Protein AF-A0AAW5MDN4-F1 (afdb_monomer_lite)

Sequence (88 aa):
MKFILIALLIAGVAYYFYSSSNNKKLAADNVRIGAEFLASNKDKPLVTTTASGLQYEVLTPGTGTVHPTATSKVKVHYEGKLLDGTVF

InterPro domains:
  IPR000774 Peptidyl-prolyl cis-trans isomerase, FKBP-type, N-terminal [PF01346] (22-58)
  IPR046357 Peptidyl-prolyl cis-trans isomerase domain superfamily [G3DSA:3.10.50.40] (18-88)

Structure (mmCIF, N/CA/C/O backbone):
data_AF-A0AAW5MDN4-F1
#
_entry.id   AF-A0AAW5MDN4-F1
#
loop_
_atom_site.group_PDB
_atom_site.id
_atom_site.type_symbol
_atom_site.label_atom_id
_atom_site.label_alt_id
_atom_site.label_comp_id
_atom_site.label_asym_id
_atom_site.label_entity_id
_atom_site.label_seq_id
_atom_site.pdbx_PDB_ins_code
_atom_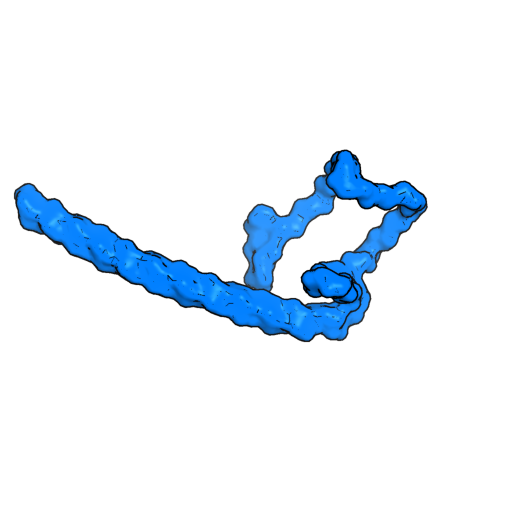site.Cartn_x
_atom_site.Cartn_y
_atom_site.Cartn_z
_atom_site.occupancy
_atom_site.B_iso_or_equiv
_atom_site.auth_seq_id
_atom_site.auth_comp_id
_atom_site.auth_asym_id
_atom_site.auth_atom_id
_atom_site.pdbx_PDB_model_num
ATOM 1 N N . MET A 1 1 ? 41.347 19.596 -25.464 1.00 69.75 1 MET A N 1
ATOM 2 C CA . MET A 1 1 ? 40.139 20.093 -24.757 1.00 69.75 1 MET A CA 1
ATOM 3 C C . MET A 1 1 ? 38.844 19.827 -25.532 1.00 69.75 1 MET A C 1
ATOM 5 O O . MET A 1 1 ? 37.967 19.183 -24.978 1.00 69.75 1 MET A O 1
ATOM 9 N N . LYS A 1 2 ? 38.718 20.218 -26.812 1.00 75.81 2 LYS A N 1
ATOM 10 C CA . LYS A 1 2 ? 37.484 20.026 -27.611 1.00 75.81 2 LYS A CA 1
ATOM 11 C C . LYS A 1 2 ? 37.03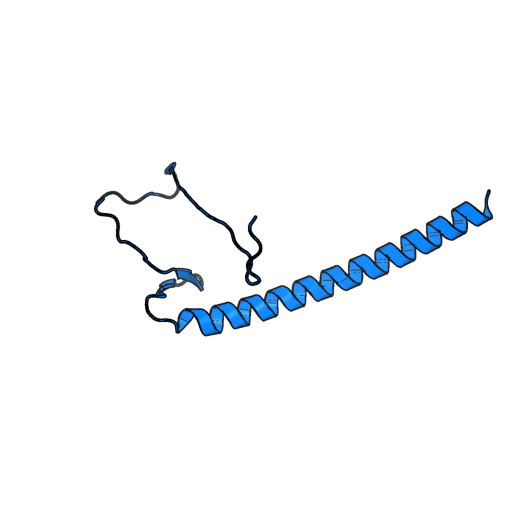7 18.555 -27.771 1.00 75.81 2 LYS A C 1
ATOM 13 O O . LYS A 1 2 ? 35.860 18.265 -27.610 1.00 75.81 2 LYS A O 1
ATOM 18 N N . PHE A 1 3 ? 37.970 17.625 -27.994 1.00 88.62 3 PHE A N 1
ATOM 19 C CA . PHE A 1 3 ? 37.665 16.187 -28.116 1.00 88.62 3 PHE A CA 1
ATOM 20 C C . PHE A 1 3 ? 37.182 15.539 -26.807 1.00 88.62 3 PHE A C 1
ATOM 22 O O . PHE A 1 3 ? 36.319 14.669 -26.840 1.00 88.62 3 PHE A O 1
ATOM 29 N N . ILE A 1 4 ? 37.673 16.012 -25.655 1.00 88.50 4 ILE A N 1
ATOM 30 C CA . ILE A 1 4 ? 37.231 15.541 -24.331 1.00 88.50 4 ILE A CA 1
ATOM 31 C C . ILE A 1 4 ? 35.777 15.966 -24.081 1.00 88.50 4 ILE A C 1
ATOM 33 O O . ILE A 1 4 ? 34.970 15.165 -23.624 1.00 88.50 4 ILE A O 1
ATOM 37 N N . LEU A 1 5 ? 35.418 17.200 -24.449 1.00 87.56 5 LEU A N 1
ATOM 38 C CA . LEU A 1 5 ? 34.045 17.701 -24.316 1.00 87.56 5 LEU A CA 1
ATOM 39 C C . LEU A 1 5 ? 33.054 16.937 -25.207 1.00 87.56 5 LEU A C 1
ATOM 41 O O . LEU A 1 5 ? 31.940 16.656 -24.777 1.00 87.56 5 LEU A O 1
ATOM 45 N N . ILE A 1 6 ? 33.465 16.555 -26.421 1.00 91.44 6 ILE A N 1
ATOM 46 C CA . ILE A 1 6 ? 32.638 15.737 -27.323 1.00 91.44 6 ILE A CA 1
ATOM 47 C C . ILE A 1 6 ? 32.430 14.331 -26.742 1.00 91.44 6 ILE A C 1
ATOM 49 O O . ILE A 1 6 ? 31.304 13.842 -26.732 1.00 91.44 6 ILE A O 1
ATOM 53 N N . ALA A 1 7 ? 33.478 13.704 -26.199 1.00 92.94 7 ALA A N 1
ATOM 54 C CA . ALA A 1 7 ? 33.364 12.394 -25.559 1.00 92.94 7 ALA A CA 1
ATOM 55 C C . ALA A 1 7 ? 32.429 12.419 -24.333 1.00 92.94 7 ALA A C 1
ATOM 57 O O . ALA A 1 7 ? 31.601 11.525 -24.179 1.00 92.94 7 ALA A O 1
ATOM 58 N N . LEU A 1 8 ? 32.502 13.468 -23.504 1.00 94.12 8 LEU A N 1
ATOM 59 C CA . LEU A 1 8 ? 31.603 13.650 -22.358 1.00 94.12 8 LEU A CA 1
ATOM 60 C C . LEU A 1 8 ? 30.145 13.876 -22.783 1.00 94.12 8 LEU A C 1
ATOM 62 O O . LEU A 1 8 ? 29.241 13.325 -22.159 1.00 94.12 8 LEU A O 1
ATOM 66 N N . LEU A 1 9 ? 29.905 14.630 -23.861 1.00 93.69 9 LEU A N 1
ATOM 67 C CA . LEU A 1 9 ? 28.562 14.805 -24.422 1.00 93.69 9 LEU A CA 1
ATOM 68 C C . LEU A 1 9 ? 27.983 13.484 -24.941 1.00 93.69 9 LEU A C 1
ATOM 70 O O . LEU A 1 9 ? 26.835 13.168 -24.641 1.00 93.69 9 LEU A O 1
ATOM 74 N N . ILE A 1 10 ? 28.774 12.689 -25.666 1.00 95.06 10 ILE A N 1
ATOM 75 C CA . ILE A 1 10 ? 28.340 11.374 -26.163 1.00 95.06 10 ILE A CA 1
ATOM 76 C C . ILE A 1 10 ? 28.045 10.430 -24.992 1.00 95.06 10 ILE A C 1
ATOM 78 O O . ILE A 1 10 ? 27.002 9.781 -24.987 1.00 95.06 10 ILE A O 1
ATOM 82 N N . ALA A 1 11 ? 28.910 10.393 -23.973 1.00 94.75 11 ALA A N 1
ATOM 83 C CA . ALA A 1 11 ? 28.687 9.597 -22.769 1.00 94.75 11 ALA A CA 1
ATOM 84 C C . ALA A 1 11 ? 27.419 10.036 -22.018 1.00 94.75 11 ALA A C 1
ATOM 86 O O . ALA A 1 11 ? 26.637 9.190 -21.592 1.00 94.75 11 ALA A O 1
ATOM 87 N N . GLY A 1 12 ? 27.171 11.345 -21.910 1.00 93.06 12 GLY A N 1
ATOM 88 C CA . GLY A 1 12 ? 25.964 11.894 -21.294 1.00 93.06 12 GLY A CA 1
ATOM 89 C C . GLY A 1 12 ? 24.687 11.530 -22.055 1.00 93.06 12 GLY A C 1
ATOM 90 O O . GLY A 1 12 ? 23.706 11.118 -21.440 1.00 93.06 12 GLY A O 1
ATOM 91 N N . VAL A 1 13 ? 24.703 11.611 -23.389 1.00 92.88 13 VAL A N 1
ATOM 92 C CA . VAL A 1 13 ? 23.565 11.214 -24.236 1.00 92.88 13 VAL A CA 1
ATOM 93 C C . VAL A 1 13 ? 23.328 9.703 -24.163 1.00 92.88 13 VAL A C 1
ATOM 95 O O . VAL A 1 13 ? 22.193 9.273 -23.968 1.00 92.88 13 VAL A O 1
ATOM 98 N N . ALA A 1 14 ? 24.383 8.888 -24.243 1.00 90.38 14 ALA A N 1
ATOM 99 C CA . ALA A 1 14 ? 24.280 7.437 -24.094 1.00 90.38 14 ALA A CA 1
ATOM 100 C C . ALA A 1 14 ? 23.731 7.048 -22.709 1.00 90.38 14 ALA A C 1
ATOM 102 O O . ALA A 1 14 ? 22.821 6.223 -22.614 1.00 90.38 14 ALA A O 1
ATOM 103 N N . TYR A 1 15 ? 24.218 7.691 -21.643 1.00 90.25 15 TYR A N 1
ATOM 104 C CA . TYR A 1 15 ? 23.721 7.490 -20.283 1.00 90.25 15 TYR A CA 1
ATOM 105 C C . TYR A 1 15 ? 22.257 7.920 -20.134 1.00 90.25 15 TYR A C 1
ATOM 107 O O . TYR A 1 15 ? 21.472 7.201 -19.520 1.00 90.25 15 TYR A O 1
ATOM 115 N N . TYR A 1 16 ? 21.858 9.047 -20.733 1.00 87.88 16 TYR A N 1
ATOM 116 C CA . TYR A 1 16 ? 20.468 9.505 -20.737 1.00 87.88 16 TYR A CA 1
ATOM 117 C C . TYR A 1 16 ? 19.529 8.468 -21.370 1.00 87.88 16 TYR A C 1
ATOM 119 O O . TYR A 1 16 ? 18.515 8.112 -20.769 1.00 87.88 16 TYR A O 1
ATOM 127 N N . PHE A 1 17 ? 19.876 7.929 -22.544 1.00 86.94 17 PHE A N 1
ATOM 128 C CA . PHE A 1 17 ? 19.067 6.896 -23.200 1.00 86.94 17 PHE A CA 1
ATOM 129 C C . PHE A 1 17 ? 19.063 5.568 -22.434 1.00 86.94 17 PHE A C 1
ATOM 131 O O . PHE A 1 17 ? 18.008 4.940 -22.325 1.00 86.94 17 PHE A O 1
ATOM 138 N N . TYR A 1 18 ? 20.196 5.162 -21.854 1.00 84.88 18 TYR A N 1
ATOM 139 C CA . TYR A 1 18 ? 20.280 3.983 -20.987 1.00 84.88 18 TYR A CA 1
ATOM 140 C C . TYR A 1 18 ? 19.381 4.126 -19.748 1.00 84.88 18 TYR A C 1
ATOM 142 O O . TYR A 1 18 ? 18.537 3.270 -19.487 1.00 84.88 18 TYR A O 1
ATOM 150 N N . SER A 1 19 ? 19.492 5.245 -19.028 1.00 82.25 19 SER A N 1
ATOM 151 C CA . SER A 1 19 ? 18.690 5.543 -17.835 1.00 82.25 19 SER A CA 1
ATOM 152 C C . SER A 1 19 ? 17.193 5.642 -18.158 1.00 82.25 19 SER A C 1
ATOM 154 O O . SER A 1 19 ? 16.369 4.999 -17.509 1.00 82.25 19 SER A O 1
ATOM 156 N N . SER A 1 20 ? 16.827 6.356 -19.229 1.00 82.19 20 SER A N 1
ATOM 157 C CA . SER A 1 20 ? 15.434 6.491 -19.680 1.00 82.19 20 SER A CA 1
ATOM 158 C C . SER A 1 20 ? 14.798 5.142 -20.046 1.00 82.19 20 SER A C 1
ATOM 160 O O . SER A 1 20 ? 13.654 4.867 -19.677 1.00 82.19 20 SER A O 1
ATOM 162 N N . SER A 1 21 ? 15.549 4.263 -20.716 1.00 81.38 21 SER A N 1
ATOM 163 C CA . SER A 1 21 ? 15.075 2.924 -21.094 1.00 81.38 21 SER A CA 1
ATOM 164 C C . SER A 1 21 ? 14.896 2.013 -19.876 1.00 81.38 21 SER A C 1
ATOM 166 O O . SER A 1 21 ? 13.878 1.330 -19.756 1.00 81.38 21 SER A O 1
ATOM 168 N N . ASN A 1 22 ? 15.841 2.052 -18.934 1.00 83.19 22 ASN A N 1
ATOM 169 C CA . ASN A 1 22 ? 15.774 1.256 -17.711 1.00 83.19 22 ASN A CA 1
ATOM 170 C C . ASN A 1 22 ? 14.616 1.680 -16.805 1.00 83.19 22 ASN A C 1
ATOM 172 O O . ASN A 1 22 ? 13.903 0.817 -16.301 1.00 83.19 22 ASN A O 1
ATOM 176 N N . ASN A 1 23 ? 14.361 2.983 -16.656 1.00 84.94 23 ASN A N 1
ATOM 177 C CA . ASN A 1 23 ? 13.255 3.476 -15.831 1.00 84.94 23 ASN A CA 1
ATOM 178 C C . ASN A 1 23 ? 11.889 3.012 -16.359 1.00 84.94 23 ASN A C 1
ATOM 180 O O . ASN A 1 23 ? 11.027 2.621 -15.574 1.00 84.94 23 ASN A O 1
ATOM 184 N N . LYS A 1 24 ? 11.696 2.988 -17.687 1.00 86.50 24 LYS A N 1
ATOM 185 C CA . LYS A 1 24 ? 10.467 2.451 -18.296 1.00 86.50 24 LYS A CA 1
ATOM 186 C C . LYS A 1 24 ? 10.299 0.957 -18.027 1.00 86.50 24 LYS A C 1
ATOM 188 O O . LYS A 1 24 ? 9.203 0.527 -17.675 1.00 86.50 24 LYS A O 1
ATOM 193 N N . LYS A 1 25 ? 11.376 0.176 -18.169 1.00 89.88 25 LYS A N 1
ATOM 194 C CA . LYS A 1 25 ? 11.355 -1.263 -17.880 1.00 89.88 25 LYS A CA 1
ATOM 195 C C . LYS A 1 25 ? 11.022 -1.528 -16.409 1.00 89.88 25 LYS A C 1
ATOM 197 O O . LYS A 1 25 ? 10.130 -2.321 -16.133 1.00 89.88 25 LYS A O 1
ATOM 202 N N . LEU A 1 26 ? 11.680 -0.827 -15.485 1.00 91.06 26 LEU A N 1
ATOM 203 C CA . LEU A 1 26 ? 11.435 -0.960 -14.045 1.00 91.06 26 LEU A CA 1
ATOM 204 C C . LEU A 1 26 ? 9.994 -0.603 -13.666 1.00 91.06 26 LEU A C 1
ATOM 206 O O . LEU A 1 26 ? 9.378 -1.315 -12.882 1.00 91.06 26 LEU A O 1
ATOM 210 N N . ALA A 1 27 ? 9.424 0.454 -14.252 1.00 93.31 27 ALA A N 1
ATOM 211 C CA . ALA A 1 27 ? 8.025 0.805 -14.019 1.00 93.31 27 ALA A CA 1
ATOM 212 C C . ALA A 1 27 ? 7.067 -0.315 -14.464 1.00 93.31 27 ALA A C 1
ATOM 214 O O . ALA A 1 27 ? 6.156 -0.674 -13.720 1.00 93.31 27 ALA A O 1
ATOM 215 N N . ALA A 1 28 ? 7.292 -0.898 -15.647 1.00 95.12 28 ALA A N 1
ATOM 216 C CA . ALA A 1 28 ? 6.483 -2.009 -16.149 1.00 95.12 28 ALA A CA 1
ATOM 217 C C . ALA A 1 28 ? 6.620 -3.269 -15.275 1.00 95.12 28 ALA A C 1
ATOM 219 O O . ALA A 1 28 ? 5.614 -3.900 -14.945 1.00 95.12 28 ALA A O 1
ATOM 220 N N . ASP A 1 29 ? 7.845 -3.599 -14.857 1.00 95.50 29 ASP A N 1
ATOM 221 C CA . ASP A 1 29 ? 8.110 -4.716 -13.948 1.00 95.50 29 ASP A CA 1
ATOM 222 C C . ASP A 1 29 ? 7.405 -4.508 -12.595 1.00 95.50 29 ASP A C 1
ATOM 224 O O . ASP A 1 29 ? 6.739 -5.422 -12.114 1.00 95.50 29 ASP A O 1
ATOM 228 N N . ASN A 1 30 ? 7.445 -3.298 -12.026 1.00 96.31 30 ASN A N 1
ATOM 229 C CA . ASN A 1 30 ? 6.768 -2.977 -10.764 1.00 96.31 30 ASN A CA 1
ATOM 230 C C . ASN A 1 30 ? 5.240 -3.085 -10.860 1.00 96.31 30 ASN A C 1
ATOM 232 O O . ASN A 1 30 ? 4.608 -3.592 -9.934 1.00 96.31 30 ASN A O 1
ATOM 236 N N . VAL A 1 31 ? 4.635 -2.649 -11.972 1.00 97.06 31 VAL A N 1
ATOM 237 C CA . VAL A 1 31 ? 3.187 -2.813 -12.203 1.00 97.06 31 VAL A CA 1
ATOM 238 C C . VAL A 1 31 ? 2.817 -4.294 -12.246 1.00 97.06 31 VAL A C 1
ATOM 240 O O . VAL A 1 31 ? 1.854 -4.703 -11.599 1.00 97.06 31 VAL A O 1
ATOM 243 N N . ARG A 1 32 ? 3.594 -5.106 -12.972 1.00 97.81 32 ARG A N 1
ATOM 244 C CA . ARG A 1 32 ? 3.352 -6.548 -13.088 1.00 97.81 32 ARG A CA 1
ATOM 245 C C . ARG A 1 32 ? 3.508 -7.260 -11.742 1.00 97.81 32 ARG A C 1
ATOM 247 O O . ARG A 1 32 ? 2.585 -7.949 -11.320 1.00 97.81 32 ARG A O 1
ATOM 254 N N . ILE A 1 33 ? 4.633 -7.055 -11.054 1.00 97.75 33 ILE A N 1
ATOM 255 C CA . ILE A 1 33 ? 4.916 -7.671 -9.747 1.00 97.75 33 ILE A CA 1
ATOM 256 C C . ILE A 1 33 ? 3.866 -7.239 -8.714 1.00 97.75 33 ILE A C 1
ATOM 258 O O . ILE A 1 33 ? 3.364 -8.069 -7.960 1.00 97.75 33 ILE A O 1
ATOM 262 N N . GLY A 1 34 ? 3.482 -5.958 -8.705 1.00 97.88 34 GLY A N 1
ATOM 263 C CA . GLY A 1 34 ? 2.431 -5.447 -7.827 1.00 97.88 34 GLY A CA 1
ATOM 264 C C . GLY A 1 34 ? 1.071 -6.095 -8.092 1.00 97.88 34 GLY A C 1
ATOM 265 O O . GLY A 1 34 ? 0.390 -6.493 -7.149 1.00 97.88 34 GLY A O 1
ATOM 266 N N . ALA A 1 35 ? 0.688 -6.257 -9.362 1.00 97.81 35 ALA A N 1
ATOM 267 C CA . ALA A 1 35 ? -0.557 -6.924 -9.733 1.00 97.81 35 ALA A CA 1
ATOM 268 C C . ALA A 1 35 ? -0.565 -8.409 -9.330 1.00 97.81 35 ALA A C 1
ATOM 270 O O . ALA A 1 35 ? -1.551 -8.876 -8.763 1.00 97.81 35 ALA A O 1
ATOM 271 N N . GLU A 1 36 ? 0.531 -9.136 -9.566 1.00 98.06 36 GLU A N 1
ATOM 272 C CA . GLU A 1 36 ? 0.695 -10.540 -9.151 1.00 98.06 36 GLU A CA 1
ATOM 273 C C . GLU A 1 36 ? 0.629 -10.692 -7.621 1.00 98.06 36 GLU A C 1
ATOM 275 O O . GLU A 1 36 ? -0.068 -11.569 -7.096 1.00 98.06 36 GLU A O 1
ATOM 280 N N . PHE A 1 37 ? 1.301 -9.800 -6.886 1.00 98.06 37 PHE A N 1
ATOM 281 C CA . PHE A 1 37 ? 1.246 -9.777 -5.428 1.00 98.06 37 PHE A CA 1
ATOM 282 C C . PHE A 1 37 ? -0.179 -9.536 -4.932 1.00 98.06 37 PHE A C 1
ATOM 284 O O . PHE A 1 37 ? -0.684 -10.322 -4.139 1.00 98.06 37 PHE A O 1
ATOM 291 N N . LEU A 1 38 ? -0.866 -8.500 -5.417 1.00 98.06 38 LEU A N 1
ATOM 292 C CA . LEU A 1 38 ? -2.236 -8.208 -4.989 1.00 98.06 38 LEU A CA 1
ATOM 293 C C . LEU A 1 38 ? -3.206 -9.333 -5.371 1.00 98.06 38 LEU A C 1
ATOM 295 O O . LEU A 1 38 ? -4.107 -9.644 -4.593 1.00 98.06 38 LEU A O 1
ATOM 299 N N . ALA A 1 39 ? -3.023 -9.968 -6.531 1.00 97.81 39 ALA A N 1
ATOM 300 C CA . ALA A 1 39 ? -3.867 -11.073 -6.974 1.00 97.81 39 ALA A CA 1
ATOM 301 C C . ALA A 1 39 ? -3.739 -12.307 -6.074 1.00 97.81 39 ALA A C 1
ATOM 303 O O . ALA A 1 39 ? -4.742 -12.961 -5.827 1.00 97.81 39 ALA A O 1
ATOM 304 N N . SER A 1 40 ? -2.539 -12.600 -5.571 1.00 97.62 40 SER A N 1
ATOM 305 C CA . SER A 1 40 ? -2.312 -13.711 -4.638 1.00 97.62 40 SER A CA 1
ATOM 306 C C . SER A 1 40 ? -2.616 -13.342 -3.182 1.00 97.62 40 SER A C 1
ATOM 308 O O . SER A 1 40 ? -3.085 -14.172 -2.409 1.00 97.62 40 SER A O 1
ATOM 310 N N . ASN A 1 41 ? -2.369 -12.093 -2.783 1.00 98.00 41 ASN A N 1
ATOM 311 C CA . ASN A 1 41 ? -2.505 -11.657 -1.397 1.00 98.00 41 ASN A CA 1
ATOM 312 C C . ASN A 1 41 ? -3.966 -11.573 -0.942 1.00 98.00 41 ASN A C 1
ATOM 314 O O . ASN A 1 41 ? -4.247 -11.901 0.207 1.00 98.00 41 ASN A O 1
ATOM 318 N N . LYS A 1 42 ? -4.899 -11.224 -1.839 1.00 97.19 42 LYS A N 1
ATOM 319 C CA . LYS A 1 42 ? -6.342 -11.195 -1.530 1.00 97.19 42 LYS A CA 1
ATOM 320 C C . LYS A 1 42 ? -6.910 -12.550 -1.095 1.00 97.19 42 LYS A C 1
ATOM 322 O O . LYS A 1 42 ? -7.948 -12.571 -0.446 1.00 97.19 42 LYS A O 1
ATOM 327 N N . ASP A 1 43 ? -6.252 -13.648 -1.466 1.00 96.75 43 ASP A N 1
ATOM 328 C CA . ASP A 1 43 ? -6.711 -15.009 -1.180 1.00 96.75 43 ASP A CA 1
ATOM 329 C C . ASP A 1 43 ? -6.131 -15.542 0.144 1.00 96.75 43 ASP A C 1
ATOM 331 O O . ASP A 1 43 ? -6.470 -16.644 0.581 1.00 96.75 43 ASP A O 1
ATOM 335 N N . LYS A 1 44 ? -5.246 -14.779 0.804 1.00 96.94 44 LYS A N 1
ATOM 336 C CA . LYS A 1 44 ? -4.692 -15.168 2.102 1.00 96.94 44 LYS A CA 1
ATOM 337 C C . LYS A 1 44 ? -5.757 -15.078 3.202 1.00 96.94 44 LYS A C 1
ATOM 339 O O . LYS A 1 44 ? -6.601 -14.179 3.173 1.00 96.94 44 LYS A O 1
ATOM 344 N N . PRO A 1 45 ? -5.689 -15.954 4.222 1.00 94.81 45 PRO A N 1
ATOM 345 C CA . PRO A 1 45 ? -6.533 -15.831 5.404 1.00 94.81 45 PRO A CA 1
ATOM 346 C C . PRO A 1 45 ? -6.406 -14.440 6.031 1.00 94.81 45 PRO A C 1
ATOM 348 O O . PRO A 1 45 ? -5.321 -13.868 6.036 1.00 94.81 45 PRO A O 1
ATOM 351 N N . LEU A 1 46 ? -7.508 -13.923 6.581 1.00 94.69 46 LEU A N 1
ATOM 352 C CA . LEU A 1 46 ? -7.596 -12.626 7.274 1.00 94.69 46 LEU A CA 1
ATOM 353 C C . LEU A 1 46 ? -7.415 -11.374 6.396 1.00 94.69 46 LEU A C 1
ATOM 355 O O . LEU A 1 46 ? -7.710 -10.270 6.862 1.00 94.69 46 LEU A O 1
ATOM 359 N N . VAL A 1 47 ? -7.018 -11.518 5.127 1.00 97.94 47 VAL A N 1
ATOM 360 C CA . VAL A 1 47 ? -6.978 -10.394 4.191 1.00 97.94 47 VAL A CA 1
ATOM 361 C C . VAL A 1 47 ? -8.394 -10.023 3.765 1.00 97.94 47 VAL A C 1
ATOM 363 O O . VAL A 1 47 ? -9.166 -10.841 3.272 1.00 97.94 47 VAL A O 1
ATOM 366 N N . THR A 1 48 ? -8.732 -8.749 3.935 1.00 98.00 48 THR A N 1
ATOM 367 C CA . THR A 1 48 ? -9.970 -8.149 3.437 1.00 98.00 48 THR A CA 1
ATOM 368 C C . THR A 1 48 ? -9.643 -7.179 2.310 1.00 98.00 48 THR A C 1
ATOM 370 O O . THR A 1 48 ? -8.753 -6.340 2.446 1.00 98.00 48 THR A O 1
ATOM 373 N N . THR A 1 49 ? -10.377 -7.277 1.200 1.00 98.19 49 THR A N 1
ATOM 374 C CA . THR A 1 49 ? -10.253 -6.356 0.060 1.00 98.19 49 THR A CA 1
ATOM 375 C C . THR A 1 49 ? -11.421 -5.373 0.054 1.00 98.19 49 THR A C 1
ATOM 377 O O . THR A 1 49 ? -12.580 -5.781 0.095 1.00 98.19 49 THR A O 1
ATOM 380 N N . THR A 1 50 ? -11.135 -4.073 0.001 1.00 97.62 50 THR A N 1
ATOM 381 C CA . THR A 1 50 ? -12.156 -3.021 -0.109 1.00 97.62 50 THR A CA 1
ATOM 382 C C . THR A 1 50 ? -12.631 -2.847 -1.555 1.00 97.62 50 THR A C 1
ATOM 384 O O . THR A 1 50 ? -11.986 -3.297 -2.502 1.00 97.62 50 THR A O 1
ATOM 387 N N . ALA A 1 51 ? -13.720 -2.097 -1.756 1.00 97.44 51 ALA A N 1
ATOM 388 C CA . ALA A 1 51 ? -14.213 -1.753 -3.095 1.00 97.44 51 ALA A CA 1
ATOM 389 C C . ALA A 1 51 ? -13.208 -0.947 -3.945 1.00 97.44 51 ALA A C 1
ATOM 391 O O . ALA A 1 51 ? -13.273 -0.991 -5.169 1.00 97.44 51 ALA A O 1
ATOM 392 N N . SER A 1 52 ? -12.272 -0.224 -3.316 1.00 97.81 52 SER A N 1
ATOM 393 C CA . SER A 1 52 ? -11.208 0.502 -4.023 1.00 97.81 52 SER A CA 1
ATOM 394 C C . SER A 1 52 ? -10.011 -0.379 -4.400 1.00 97.81 52 SER A C 1
ATOM 396 O O . SER A 1 52 ? -9.086 0.107 -5.044 1.00 97.81 52 SER A O 1
ATOM 398 N N . GLY A 1 53 ? -10.000 -1.650 -3.986 1.00 97.50 53 GLY A N 1
ATOM 399 C CA . GLY A 1 53 ? -8.888 -2.577 -4.191 1.00 97.50 53 GLY A CA 1
ATOM 400 C C . GLY A 1 53 ? -7.815 -2.540 -3.099 1.00 97.50 53 GLY A C 1
ATOM 401 O O . GLY A 1 53 ? -6.837 -3.279 -3.199 1.00 97.50 53 GLY A O 1
ATOM 402 N N . LEU A 1 54 ? -7.985 -1.729 -2.045 1.00 98.06 54 LEU A N 1
ATOM 403 C CA . LEU A 1 54 ? -7.091 -1.762 -0.885 1.00 98.06 54 LEU A CA 1
ATOM 404 C C . LEU A 1 54 ? -7.238 -3.106 -0.169 1.00 98.06 54 LEU A C 1
ATOM 406 O O . LEU A 1 54 ? -8.353 -3.538 0.119 1.00 98.06 54 LEU A O 1
ATOM 410 N N . GLN A 1 55 ? -6.112 -3.728 0.158 1.00 98.62 55 GLN A N 1
ATOM 411 C CA . GLN A 1 55 ? -6.065 -4.951 0.949 1.00 98.62 55 GLN A CA 1
ATOM 412 C C . GLN A 1 55 ? -5.493 -4.647 2.325 1.00 98.62 55 GLN A C 1
ATOM 414 O O . GLN A 1 55 ? -4.490 -3.942 2.434 1.00 98.62 55 GLN A O 1
ATOM 419 N N . TYR A 1 56 ? -6.122 -5.177 3.368 1.00 98.06 56 TYR A N 1
ATOM 420 C CA . TYR A 1 56 ? -5.637 -5.044 4.735 1.00 98.06 56 TYR A CA 1
ATOM 421 C C . TYR A 1 56 ? -5.899 -6.313 5.538 1.00 98.06 56 TYR A C 1
ATOM 423 O O . TYR A 1 56 ? -6.810 -7.083 5.238 1.00 98.06 56 TYR A O 1
ATOM 431 N N . GLU A 1 57 ? -5.109 -6.488 6.589 1.00 97.69 57 GLU A N 1
ATOM 432 C CA . GLU A 1 57 ? -5.279 -7.522 7.600 1.00 97.69 57 GLU A CA 1
ATOM 433 C C . GLU A 1 57 ? -5.403 -6.844 8.968 1.00 97.69 57 GLU A C 1
ATOM 435 O O . GLU A 1 57 ? -4.647 -5.922 9.288 1.00 97.69 57 GLU A O 1
ATOM 440 N N . VAL A 1 58 ? -6.366 -7.279 9.783 1.00 96.12 58 VAL A N 1
ATOM 441 C CA . VAL A 1 58 ? -6.489 -6.818 11.172 1.00 96.12 58 VAL A CA 1
ATOM 442 C C . VAL A 1 58 ? -5.683 -7.758 12.059 1.00 96.12 58 VAL A C 1
ATOM 444 O O . VAL A 1 58 ? -6.165 -8.827 12.416 1.00 96.12 58 VAL A O 1
ATOM 447 N N . LEU A 1 59 ? -4.470 -7.345 12.431 1.00 95.25 59 LEU A N 1
ATOM 448 C CA . LEU A 1 59 ? -3.597 -8.143 13.302 1.00 95.25 59 LEU A CA 1
ATOM 449 C C . LEU A 1 59 ? -4.139 -8.213 14.737 1.00 95.25 59 LEU A C 1
ATOM 451 O O . LEU A 1 59 ? -4.309 -9.288 15.303 1.00 95.25 59 LEU A O 1
ATOM 455 N N . THR A 1 60 ? -4.455 -7.045 15.302 1.00 95.69 60 THR A N 1
ATOM 456 C CA . THR A 1 60 ? -5.020 -6.910 16.647 1.00 95.69 60 THR A CA 1
ATOM 457 C C . THR A 1 60 ? -6.125 -5.858 16.614 1.00 95.69 60 THR A C 1
ATOM 459 O O . THR A 1 60 ? -5.828 -4.680 16.393 1.00 95.69 60 THR A O 1
ATOM 462 N N . PRO A 1 61 ? -7.398 -6.235 16.827 1.00 94.62 61 PRO A N 1
ATOM 463 C CA . PRO A 1 61 ? -8.491 -5.274 16.908 1.00 94.62 61 PRO A CA 1
ATOM 464 C C . PRO A 1 61 ? -8.305 -4.313 18.089 1.00 94.62 61 PRO A C 1
ATOM 466 O O . PRO A 1 61 ? -8.017 -4.732 19.211 1.00 94.62 61 PRO A O 1
ATOM 469 N N . GLY A 1 62 ? -8.495 -3.016 17.847 1.00 94.62 62 GLY A N 1
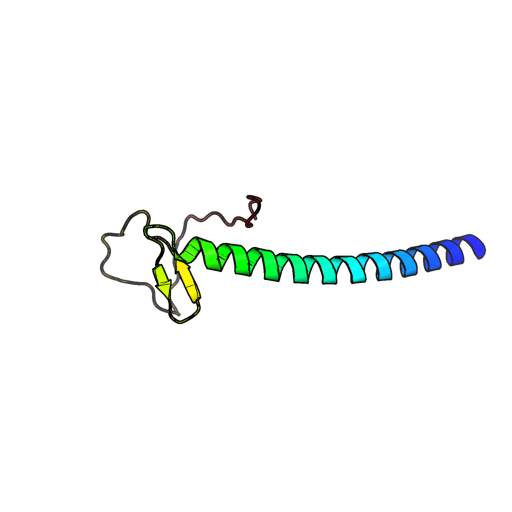ATOM 470 C CA . GLY A 1 62 ? -8.562 -2.024 18.918 1.00 94.62 62 GLY A CA 1
ATOM 471 C C . GLY A 1 62 ? -9.877 -2.115 19.699 1.00 94.62 62 GLY A C 1
ATOM 472 O O . GLY A 1 62 ? -10.887 -2.578 19.178 1.00 94.62 62 GLY A O 1
ATOM 473 N N . THR A 1 63 ? -9.880 -1.631 20.941 1.00 96.56 63 THR A N 1
ATOM 474 C CA . THR A 1 63 ? -11.074 -1.596 21.813 1.00 96.56 63 THR A CA 1
ATOM 475 C C . THR A 1 63 ? -11.803 -0.248 21.804 1.00 96.56 63 THR A C 1
ATOM 477 O O . THR A 1 63 ? -12.837 -0.096 22.452 1.00 96.56 63 THR A O 1
ATOM 480 N N . GLY A 1 64 ? -11.264 0.751 21.099 1.00 94.56 64 GLY A N 1
ATOM 481 C CA . GLY A 1 64 ? -11.874 2.073 20.984 1.00 94.56 64 GLY A CA 1
ATOM 482 C C . G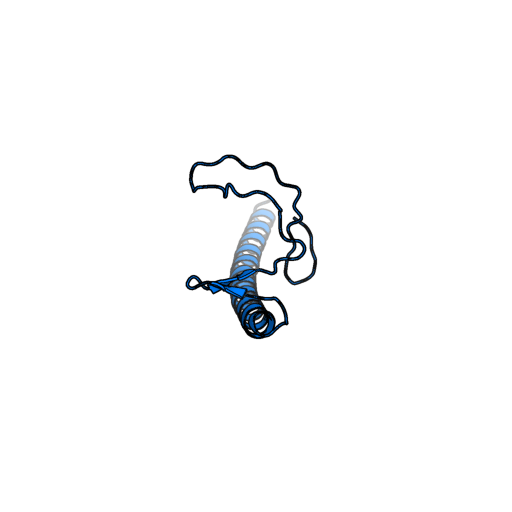LY A 1 64 ? -13.125 2.060 20.103 1.00 94.56 64 GLY A C 1
ATOM 483 O O . GLY A 1 64 ? -13.185 1.342 19.111 1.00 94.56 64 GLY A O 1
ATOM 484 N N . THR A 1 65 ? -14.108 2.889 20.452 1.00 95.12 65 THR A N 1
ATOM 485 C CA . THR A 1 65 ? -15.377 3.029 19.710 1.00 95.12 65 THR A CA 1
ATOM 486 C C . THR A 1 65 ? -15.382 4.202 18.729 1.00 95.12 65 THR A C 1
ATOM 488 O O . THR A 1 65 ? -16.252 4.294 17.866 1.00 95.12 65 THR A O 1
ATOM 491 N N . VAL A 1 66 ? -14.423 5.121 18.862 1.00 94.94 66 VAL A N 1
ATOM 492 C CA . VAL A 1 66 ? -14.273 6.281 17.981 1.00 94.94 66 VAL A CA 1
ATOM 493 C C . VAL A 1 66 ? -13.278 5.939 16.879 1.00 94.94 66 VAL A C 1
ATOM 495 O O . VAL A 1 66 ? -12.128 5.601 17.158 1.00 94.94 66 VAL A O 1
ATOM 498 N N . HIS A 1 67 ? -13.712 6.071 15.627 1.00 94.69 67 HIS A N 1
ATOM 499 C CA . HIS A 1 67 ? -12.883 5.836 14.446 1.00 94.69 67 HIS A CA 1
ATOM 500 C C . HIS A 1 67 ? -12.456 7.168 13.805 1.00 94.69 67 HIS A C 1
ATOM 502 O O . HIS A 1 67 ? -13.238 8.123 13.810 1.00 94.69 67 HIS A O 1
ATOM 508 N N . PRO A 1 68 ? -11.228 7.264 13.259 1.00 96.81 68 PRO A N 1
ATOM 509 C CA . PRO A 1 68 ? -10.739 8.493 12.644 1.00 96.81 68 PRO A CA 1
ATOM 510 C C . PRO A 1 68 ? -11.557 8.864 11.401 1.00 96.81 68 PRO A C 1
ATOM 512 O O . PRO A 1 68 ? -11.919 8.016 10.589 1.00 96.81 68 PRO A O 1
ATOM 515 N N . THR A 1 69 ? -11.812 10.158 11.242 1.00 97.38 69 THR A N 1
ATOM 516 C CA . THR A 1 69 ? -12.417 10.754 10.043 1.00 97.38 69 THR A CA 1
ATOM 517 C C . THR A 1 69 ? -11.339 11.277 9.091 1.00 97.38 69 THR A C 1
ATOM 519 O O . THR A 1 69 ? -10.169 11.384 9.462 1.00 97.38 69 THR A O 1
ATOM 522 N N . ALA A 1 70 ? -11.731 11.700 7.885 1.00 97.50 70 ALA A N 1
ATOM 523 C CA . ALA A 1 70 ? -10.814 12.278 6.896 1.00 97.50 70 ALA A CA 1
ATOM 524 C C . ALA A 1 70 ? -10.033 13.516 7.395 1.00 97.50 70 ALA A C 1
ATOM 526 O O . ALA A 1 70 ? -8.967 13.818 6.868 1.00 97.50 70 ALA A O 1
ATOM 527 N N . THR A 1 71 ? -10.538 14.230 8.407 1.00 97.75 71 THR A N 1
ATOM 528 C CA . THR A 1 71 ? -9.900 15.429 8.986 1.00 97.75 71 THR A CA 1
ATOM 529 C C . THR A 1 71 ? -9.195 15.160 10.317 1.00 97.75 71 THR A C 1
ATOM 531 O O . THR A 1 71 ? -8.707 16.090 10.960 1.00 97.75 71 THR A O 1
ATOM 534 N N . SER A 1 72 ? -9.169 13.906 10.773 1.00 97.94 72 SER A N 1
ATOM 535 C CA . SER A 1 72 ? -8.543 13.534 12.041 1.00 97.94 72 SER A CA 1
ATOM 536 C C . SER A 1 72 ? -7.018 13.553 11.939 1.00 97.94 72 SER A C 1
ATOM 538 O O . SER A 1 72 ? -6.440 13.176 10.923 1.00 97.94 72 SER A O 1
ATOM 540 N N . LYS A 1 73 ? -6.347 13.936 13.029 1.00 97.88 73 LYS A N 1
ATOM 541 C CA . LYS A 1 73 ? -4.911 13.689 13.212 1.00 97.88 73 LYS A CA 1
ATOM 542 C C . LYS A 1 73 ? -4.743 12.427 14.048 1.00 97.88 73 LYS A C 1
ATOM 544 O O . LYS A 1 73 ? -5.355 12.313 15.106 1.00 97.88 73 LYS A O 1
ATOM 549 N N . VAL A 1 74 ? -3.906 11.502 13.590 1.00 96.75 74 VAL A N 1
ATOM 550 C CA . VAL A 1 74 ? -3.631 10.233 14.276 1.00 96.75 74 VAL A CA 1
ATOM 551 C C . VAL A 1 74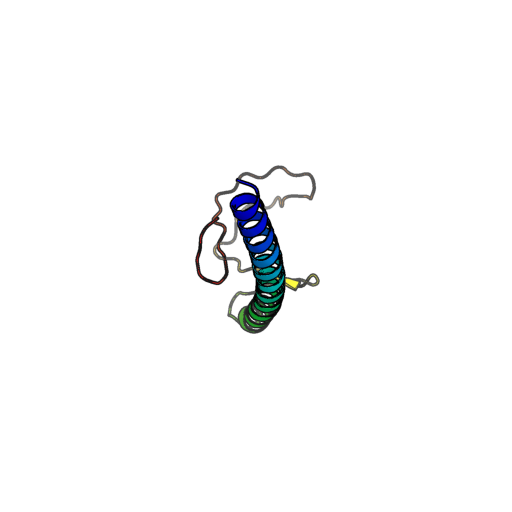 ? -2.165 10.157 14.693 1.00 96.75 74 VAL A C 1
ATOM 553 O O . VAL A 1 74 ? -1.303 10.791 14.086 1.00 96.75 74 VAL A O 1
ATOM 556 N N . LYS A 1 75 ? -1.881 9.374 15.735 1.00 97.50 75 LYS A N 1
ATOM 557 C CA . LYS A 1 75 ? -0.521 9.001 16.132 1.00 97.50 75 LYS A CA 1
ATOM 558 C C . LYS A 1 75 ? -0.346 7.518 15.838 1.00 97.50 75 LYS A C 1
ATOM 560 O O . LYS A 1 75 ? -1.160 6.720 16.292 1.00 97.50 75 LYS A O 1
ATOM 565 N N . VAL A 1 76 ? 0.687 7.170 15.080 1.00 97.31 76 VAL A N 1
ATOM 566 C CA . VAL A 1 76 ? 0.929 5.799 14.620 1.00 97.31 76 VAL A CA 1
ATOM 567 C C . VAL A 1 76 ? 2.382 5.401 14.839 1.00 97.31 76 VAL A C 1
ATOM 569 O O . VAL A 1 76 ? 3.281 6.236 14.761 1.00 97.31 76 VAL A O 1
ATOM 572 N N . HIS A 1 77 ? 2.590 4.112 15.077 1.00 98.06 77 HIS A N 1
ATOM 573 C CA . HIS A 1 77 ? 3.870 3.443 14.887 1.00 98.06 77 HIS A CA 1
ATOM 574 C C . HIS A 1 77 ? 3.716 2.583 13.630 1.00 98.06 77 HIS A C 1
ATOM 576 O O . HIS A 1 77 ? 2.793 1.772 13.577 1.00 98.06 77 HIS A O 1
ATOM 582 N N . TYR A 1 78 ? 4.543 2.802 12.607 1.00 97.38 78 TYR A N 1
ATOM 583 C CA . TYR A 1 78 ? 4.435 2.093 11.329 1.00 97.38 78 TYR A CA 1
ATOM 584 C C . TYR A 1 78 ? 5.814 1.754 10.757 1.00 97.38 78 TYR A C 1
ATOM 586 O O . TYR A 1 78 ? 6.800 2.412 11.086 1.00 97.38 78 TYR A O 1
ATOM 594 N N . GLU A 1 79 ? 5.850 0.745 9.887 1.00 98.00 79 GLU A N 1
ATOM 595 C CA . GLU A 1 79 ? 6.991 0.393 9.037 1.00 98.00 79 GLU A CA 1
ATOM 596 C C . GLU A 1 79 ? 6.493 0.303 7.588 1.00 98.00 79 GLU A C 1
ATOM 598 O O . GLU A 1 79 ? 5.516 -0.397 7.310 1.00 98.00 79 GLU A O 1
ATOM 603 N N . GLY A 1 80 ? 7.134 1.035 6.675 1.00 97.88 80 GLY A N 1
ATOM 604 C CA . GLY A 1 80 ? 6.903 0.932 5.235 1.00 97.88 80 GLY A CA 1
ATOM 605 C C . GLY A 1 80 ? 7.893 -0.044 4.608 1.00 97.88 80 GLY A C 1
ATOM 606 O O . GLY A 1 80 ? 9.080 -0.003 4.922 1.00 97.88 80 GLY A O 1
ATOM 607 N N . LYS A 1 81 ? 7.419 -0.939 3.735 1.00 98.25 81 LYS A N 1
ATOM 608 C CA . LYS A 1 81 ? 8.252 -1.966 3.098 1.00 98.25 81 LYS A CA 1
ATOM 609 C C . LYS A 1 81 ? 7.828 -2.214 1.653 1.00 98.25 81 LYS A C 1
ATOM 611 O O . LYS A 1 81 ? 6.635 -2.273 1.356 1.00 98.25 81 LYS A O 1
ATOM 616 N N . LEU A 1 82 ? 8.803 -2.338 0.757 1.00 97.69 82 LEU A N 1
ATOM 617 C CA . LEU A 1 82 ? 8.601 -2.778 -0.625 1.00 97.69 82 LEU A CA 1
ATOM 618 C C . LEU A 1 82 ? 8.351 -4.295 -0.682 1.00 97.69 82 LEU A C 1
ATOM 620 O O . LEU A 1 82 ? 8.601 -5.017 0.281 1.00 97.69 82 LEU A O 1
ATOM 624 N N . LEU A 1 83 ? 7.881 -4.805 -1.824 1.00 96.69 83 LEU A N 1
ATOM 625 C CA . LEU A 1 83 ? 7.562 -6.234 -1.984 1.00 96.69 83 LEU A CA 1
ATOM 626 C C . LEU A 1 83 ? 8.785 -7.164 -1.885 1.00 96.69 83 LEU A C 1
ATOM 628 O O . LEU A 1 83 ? 8.621 -8.355 -1.639 1.00 96.69 83 LEU A O 1
ATOM 632 N N . ASP A 1 84 ? 9.994 -6.628 -2.050 1.00 95.44 84 ASP A N 1
ATOM 633 C CA . ASP A 1 84 ? 11.265 -7.341 -1.866 1.00 95.44 84 ASP A CA 1
ATOM 634 C C . ASP A 1 84 ? 11.781 -7.313 -0.416 1.00 95.44 84 ASP A C 1
ATOM 636 O O . ASP A 1 84 ? 12.766 -7.973 -0.090 1.00 95.44 84 ASP A O 1
ATOM 640 N N . GLY A 1 85 ? 11.112 -6.572 0.466 1.00 97.19 85 GLY A N 1
ATOM 641 C CA . GLY A 1 85 ? 11.470 -6.453 1.868 1.00 97.19 85 GLY A CA 1
ATOM 642 C C . GLY A 1 85 ? 12.282 -5.214 2.248 1.00 97.19 85 GLY A C 1
ATOM 643 O O . GLY A 1 85 ? 12.546 -5.029 3.437 1.00 97.19 85 GLY A O 1
ATOM 644 N N . THR A 1 86 ? 12.655 -4.342 1.308 1.00 97.88 86 THR A N 1
ATOM 645 C CA . THR A 1 86 ? 13.368 -3.095 1.624 1.00 97.88 86 THR A CA 1
ATOM 646 C C . THR A 1 86 ? 12.474 -2.109 2.387 1.00 97.88 86 THR A C 1
ATOM 648 O O . THR A 1 86 ? 11.361 -1.818 1.953 1.00 97.88 86 THR A O 1
ATOM 651 N N . VAL A 1 87 ? 12.969 -1.581 3.514 1.00 98.19 87 VAL A N 1
ATOM 652 C CA . VAL A 1 87 ? 12.279 -0.590 4.368 1.00 98.19 87 VAL A CA 1
ATOM 653 C C . VAL A 1 87 ? 12.560 0.839 3.885 1.00 98.19 87 VAL A C 1
ATOM 655 O O . VAL A 1 87 ? 13.698 1.126 3.506 1.0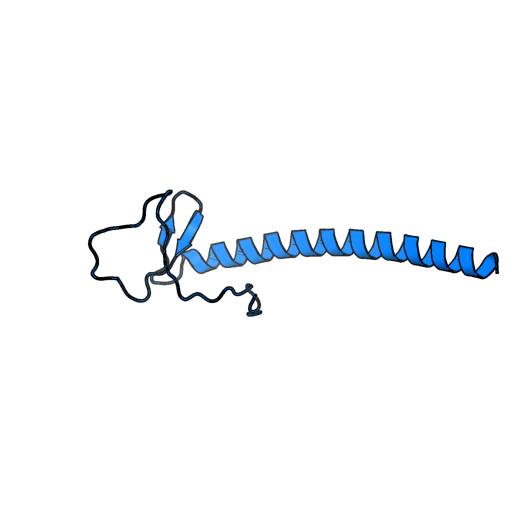0 98.19 87 VAL A O 1
ATOM 658 N N . PHE A 1 88 ? 11.553 1.722 3.916 1.00 95.56 88 PHE A N 1
ATOM 659 C CA . PHE A 1 88 ? 11.656 3.139 3.524 1.00 95.56 88 PHE A CA 1
ATOM 660 C C . PHE A 1 88 ? 10.876 4.085 4.447 1.00 95.56 88 PHE A C 1
ATOM 662 O O . PHE A 1 88 ? 9.907 3.626 5.098 1.00 95.56 88 PHE A O 1
#

pLDDT: mean 94.21, std 5.41, range [69.75, 98.62]

Organism: Aeromonas veronii (NCBI:txid654)

Foldseek 3Di:
DVVVVVVVVVVVVVVVVVVVVVVVVVVVVLVVVVVVCLVVVCPDPQWDADPVRDIDHCPDDDPDPDDDDPPDDDDDDDWDADPVGDTD

Radius of gyration: 22.53 Å; chains: 1; bounding box: 56×36×50 Å

Secondary structure (DSSP, 8-state):
-HHHHHHHHHHHHHHHHHHHHHHHHHHHHHHHHHHHHHHHHTTSTTEEE-TTS-EEE-SS----S----TT---------B-TTS-B-